Protein AF-A0A957EMB0-F1 (afdb_monomer_lite)

Sequence (71 aa):
PLLVQTMENWQNNGRTVYWIGDTDWLTAQNLAFQPVVDTTLTADNLEGVYDHKPQAILTAQWHLPIVKIGE

Foldseek 3Di:
DVVVVVVVVCVVVVHWDKDKDDCVVVVVVVWDKAWDDWDKDKDWDFPPDDPDDGPDIDIDIDIITMIITDD

Secondary structure (DSSP, 8-state):
-HHHHHHHHHHHTT--EEEES-SHHHHHTT--EEEEEEEEEEEEEE---SSS----EEEEEEEEEEEEE--

Radius of gyration: 18.5 Å; chains: 1; bounding box: 44×23×45 Å

Structure (mmCIF, N/CA/C/O backbone):
data_AF-A0A957EMB0-F1
#
_entry.id   AF-A0A957EMB0-F1
#
loop_
_atom_site.group_PDB
_atom_site.id
_atom_site.type_symbol
_atom_site.label_atom_id
_atom_site.label_alt_id
_atom_site.label_comp_id
_atom_site.label_asym_id
_atom_site.label_entity_id
_atom_site.label_seq_id
_atom_site.pdbx_PDB_ins_code
_atom_site.Cartn_x
_atom_site.Cartn_y
_atom_site.Cartn_z
_atom_site.occupancy
_atom_site.B_iso_or_equiv
_atom_site.auth_seq_id
_atom_site.auth_comp_id
_atom_site.auth_asym_id
_atom_site.auth_atom_id
_atom_site.pdbx_PDB_model_num
ATOM 1 N N . PRO A 1 1 ? -0.719 13.166 14.219 1.00 88.31 1 PRO A N 1
ATOM 2 C CA . PRO A 1 1 ? -0.522 14.033 13.023 1.00 88.31 1 PRO A CA 1
ATOM 3 C C . PRO A 1 1 ? -1.862 14.468 12.418 1.00 88.31 1 PRO A C 1
ATOM 5 O O . PRO A 1 1 ? -2.844 13.763 12.634 1.00 88.31 1 PRO A O 1
ATOM 8 N N . LEU A 1 2 ? -1.910 15.563 11.642 1.00 94.56 2 LEU A N 1
ATOM 9 C CA . LEU A 1 2 ? -3.150 16.028 10.987 1.00 94.56 2 LEU A CA 1
ATOM 10 C C . LEU A 1 2 ? -3.802 14.932 10.126 1.00 94.56 2 LEU A C 1
ATOM 12 O O . LEU A 1 2 ? -5.019 14.770 10.128 1.00 94.56 2 LEU A O 1
ATOM 16 N N . LEU A 1 3 ? -2.978 14.145 9.433 1.00 93.56 3 LEU A N 1
ATOM 17 C CA . LEU A 1 3 ? -3.445 13.038 8.607 1.00 93.56 3 LEU A CA 1
ATOM 18 C C . LEU A 1 3 ? -4.139 11.941 9.438 1.00 93.56 3 LEU A C 1
ATOM 20 O O . LEU A 1 3 ? -5.219 11.507 9.062 1.00 93.56 3 LEU A O 1
ATOM 24 N N . VAL A 1 4 ? -3.582 11.565 10.596 1.00 94.00 4 VAL A N 1
ATOM 25 C CA . VAL A 1 4 ? -4.199 10.584 11.514 1.00 94.00 4 VAL A CA 1
ATOM 26 C C . VAL A 1 4 ? -5.570 11.069 11.994 1.00 94.00 4 VAL A C 1
ATOM 28 O O . VAL A 1 4 ? -6.556 10.364 11.827 1.00 94.00 4 VAL A O 1
ATOM 31 N N . GLN A 1 5 ? -5.658 12.319 12.463 1.00 94.9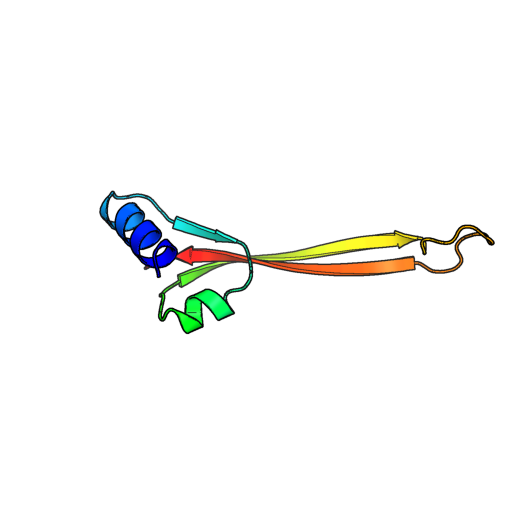4 5 GLN A N 1
ATOM 32 C CA . GLN A 1 5 ? -6.927 12.921 12.901 1.00 94.94 5 GLN A CA 1
ATOM 33 C C . GLN A 1 5 ? -7.968 12.971 11.775 1.00 94.94 5 GLN A C 1
ATOM 35 O O . GLN A 1 5 ? -9.166 12.826 12.001 1.00 94.94 5 GLN A O 1
ATOM 40 N N . THR A 1 6 ? -7.516 13.185 10.539 1.00 95.38 6 THR A N 1
ATOM 41 C CA . THR A 1 6 ? -8.394 13.192 9.366 1.00 95.38 6 THR A CA 1
ATOM 42 C C . THR A 1 6 ? -8.951 11.794 9.089 1.00 95.38 6 THR A C 1
ATOM 44 O O . THR A 1 6 ? -10.150 11.664 8.848 1.00 95.38 6 THR A O 1
ATOM 47 N N . MET A 1 7 ? -8.115 10.753 9.177 1.00 93.94 7 MET A N 1
ATOM 48 C CA . MET A 1 7 ? -8.565 9.364 9.033 1.00 93.94 7 MET A CA 1
ATOM 49 C C . MET A 1 7 ? -9.567 8.979 10.123 1.00 93.94 7 MET A C 1
ATOM 51 O O . MET A 1 7 ? -10.632 8.459 9.799 1.00 93.94 7 MET A O 1
ATOM 55 N N . GLU A 1 8 ? -9.273 9.303 11.384 1.00 93.31 8 GLU A N 1
ATOM 56 C CA . GLU A 1 8 ? -10.173 9.061 12.519 1.00 93.31 8 GLU A CA 1
ATOM 57 C C . GLU A 1 8 ? -11.519 9.766 12.316 1.00 93.31 8 GLU A C 1
ATOM 59 O O . GLU A 1 8 ? -12.578 9.162 12.473 1.00 93.31 8 GLU A O 1
ATOM 64 N N . ASN A 1 9 ? -11.504 11.030 11.883 1.00 95.38 9 ASN A N 1
ATOM 65 C CA . ASN A 1 9 ? -12.727 11.764 11.569 1.00 95.38 9 ASN A CA 1
ATOM 66 C C . ASN A 1 9 ? -13.528 11.100 10.444 1.00 95.38 9 ASN A C 1
ATOM 68 O O . ASN A 1 9 ? -14.755 11.059 10.512 1.00 95.38 9 ASN A O 1
ATOM 72 N N . TRP A 1 10 ? -12.884 10.578 9.400 1.00 94.50 10 TRP A N 1
ATOM 73 C CA . TRP A 1 10 ? -13.591 9.853 8.343 1.00 94.50 10 TRP A CA 1
ATOM 74 C C . TRP A 1 10 ? -14.214 8.554 8.853 1.00 94.50 10 TRP A C 1
ATOM 76 O O . TRP A 1 10 ? -15.387 8.308 8.562 1.00 94.50 10 TRP A O 1
ATOM 86 N N . GLN A 1 11 ? -13.484 7.781 9.658 1.00 93.75 11 GLN A N 1
ATOM 87 C CA . GLN A 1 11 ? -13.998 6.561 10.284 1.00 93.75 11 GLN A CA 1
ATOM 88 C C . GLN A 1 11 ? -15.189 6.859 11.204 1.00 93.75 11 GLN A C 1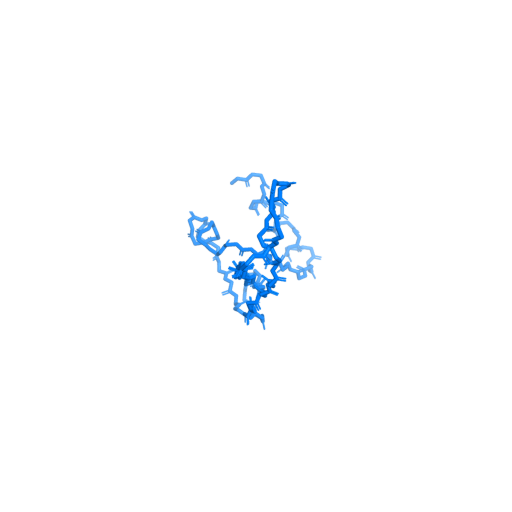
ATOM 90 O O . GLN A 1 11 ? -16.232 6.219 11.083 1.00 93.75 11 GLN A O 1
ATOM 95 N N . ASN A 1 12 ? -15.090 7.899 12.037 1.00 92.88 12 ASN A N 1
ATOM 96 C CA . ASN A 1 12 ? -16.167 8.346 12.927 1.00 92.88 12 ASN A CA 1
ATOM 97 C C . ASN A 1 12 ? -17.419 8.815 12.166 1.00 92.88 12 ASN A C 1
ATOM 99 O O . ASN A 1 12 ? -18.527 8.738 12.688 1.00 92.88 12 ASN A O 1
ATOM 103 N N . ASN A 1 13 ? -17.259 9.259 10.917 1.00 95.69 13 ASN A N 1
ATOM 104 C CA . ASN A 1 13 ? -18.360 9.604 10.015 1.00 95.69 13 ASN A CA 1
ATOM 105 C C . ASN A 1 13 ? -18.860 8.409 9.177 1.00 95.69 13 ASN A C 1
ATOM 107 O O . ASN A 1 13 ? -19.555 8.604 8.178 1.00 95.69 13 ASN A O 1
ATOM 111 N N . GLY A 1 14 ? -18.491 7.177 9.542 1.00 93.12 14 GLY A N 1
ATOM 112 C CA . GLY A 1 14 ? -18.950 5.950 8.889 1.00 93.12 14 GLY A CA 1
ATOM 113 C C . GLY A 1 14 ? -18.305 5.671 7.530 1.00 93.12 14 GLY A C 1
ATOM 114 O O . GLY A 1 14 ? -18.834 4.876 6.756 1.00 93.12 14 GLY A O 1
ATOM 115 N N . ARG A 1 15 ? -17.184 6.325 7.200 1.00 95.00 15 ARG A N 1
ATOM 116 C CA . ARG A 1 15 ? -16.462 6.083 5.944 1.00 95.00 15 ARG A CA 1
ATOM 117 C C . ARG A 1 15 ? -15.389 5.023 6.142 1.00 95.00 15 ARG A C 1
ATOM 119 O O . ARG A 1 15 ? -14.584 5.106 7.065 1.00 95.00 15 ARG A O 1
ATOM 126 N N . THR A 1 16 ? -15.324 4.068 5.220 1.00 94.44 16 THR A N 1
ATOM 127 C CA . THR A 1 16 ? -14.196 3.137 5.136 1.00 94.44 16 THR A CA 1
ATOM 128 C C . THR A 1 16 ? -12.973 3.862 4.584 1.00 94.44 16 THR A C 1
ATOM 130 O O . THR A 1 16 ? -13.053 4.524 3.549 1.00 94.44 16 THR A O 1
ATOM 133 N N . VAL A 1 17 ? -11.842 3.729 5.273 1.00 94.81 17 VAL A N 1
ATOM 134 C CA . VAL A 1 17 ? -10.572 4.337 4.874 1.00 94.81 17 VAL A CA 1
ATOM 135 C C . VAL A 1 17 ? -9.645 3.235 4.378 1.00 94.81 17 VAL A C 1
ATOM 137 O O . VAL A 1 17 ? -9.398 2.262 5.088 1.00 94.81 17 VAL A O 1
ATOM 140 N N . TYR A 1 18 ? -9.139 3.402 3.160 1.00 93.69 18 TYR A N 1
ATOM 141 C CA . TYR A 1 18 ? -8.119 2.537 2.580 1.00 93.69 18 TYR A CA 1
ATOM 142 C C . TYR A 1 18 ? -6.813 3.310 2.452 1.00 93.69 18 TYR A C 1
ATOM 144 O O . TYR A 1 18 ? -6.811 4.492 2.104 1.00 93.69 18 TYR A O 1
ATOM 152 N N . TRP A 1 19 ? -5.711 2.627 2.719 1.00 92.75 19 TRP A N 1
ATOM 153 C CA . TRP A 1 19 ? -4.359 3.127 2.553 1.00 92.75 19 TRP A CA 1
ATOM 154 C C . TRP A 1 19 ? -3.670 2.351 1.441 1.00 92.75 19 TRP A C 1
ATOM 156 O O . TRP A 1 19 ? -3.766 1.127 1.397 1.00 92.75 19 TRP A O 1
ATOM 166 N N . ILE A 1 20 ? -3.002 3.077 0.547 1.00 91.12 20 ILE A N 1
ATOM 167 C CA . ILE A 1 20 ? -2.246 2.518 -0.574 1.00 91.12 20 ILE A CA 1
ATOM 168 C C . ILE A 1 20 ? -0.807 2.995 -0.422 1.00 91.12 20 ILE A C 1
ATOM 170 O O . ILE A 1 20 ? -0.550 4.198 -0.481 1.00 91.12 20 ILE A O 1
ATOM 174 N N . GLY A 1 21 ? 0.116 2.054 -0.252 1.00 86.44 21 GLY A N 1
ATOM 175 C CA . GLY A 1 21 ? 1.533 2.338 -0.047 1.00 86.44 21 GLY A CA 1
ATOM 176 C C . GLY A 1 21 ? 2.035 1.848 1.304 1.00 86.44 21 GLY A C 1
ATOM 177 O O . GLY A 1 21 ? 1.332 1.146 2.022 1.00 86.44 21 GLY A O 1
ATOM 178 N N . ASP A 1 22 ? 3.268 2.220 1.635 1.00 87.50 22 ASP A N 1
ATOM 179 C CA . ASP A 1 22 ? 4.029 1.644 2.745 1.00 87.50 22 ASP A CA 1
ATOM 180 C C . ASP A 1 22 ? 3.261 1.620 4.084 1.00 87.50 22 ASP A C 1
ATOM 182 O O . ASP A 1 22 ? 2.730 2.637 4.547 1.00 87.50 22 ASP A O 1
ATOM 186 N N . THR A 1 23 ? 3.194 0.437 4.695 1.00 91.44 23 THR A N 1
ATOM 187 C CA . THR A 1 23 ? 2.520 0.180 5.971 1.00 91.44 23 THR A CA 1
ATOM 188 C C . THR A 1 23 ? 3.387 0.512 7.185 1.00 91.44 23 THR A C 1
ATOM 190 O O . THR A 1 23 ? 2.864 0.606 8.298 1.00 91.44 23 THR A O 1
ATOM 193 N N . ASP A 1 24 ? 4.689 0.748 7.009 1.00 92.94 24 ASP A N 1
ATOM 194 C CA . ASP A 1 24 ? 5.592 1.112 8.107 1.00 92.94 24 ASP A CA 1
ATOM 195 C C . ASP A 1 24 ? 5.190 2.445 8.738 1.00 92.94 24 ASP A C 1
ATOM 197 O O . ASP A 1 24 ? 5.214 2.602 9.961 1.00 92.94 24 ASP A O 1
ATOM 201 N N . TRP A 1 25 ? 4.716 3.391 7.920 1.00 92.56 25 TRP A N 1
ATOM 202 C CA . TRP A 1 25 ? 4.185 4.654 8.423 1.00 92.56 25 TRP A CA 1
ATOM 203 C C . TRP A 1 25 ? 2.949 4.441 9.307 1.00 92.56 25 TRP A C 1
ATOM 205 O O . TRP A 1 25 ? 2.852 5.056 10.367 1.00 92.56 25 TRP A O 1
ATOM 215 N N . LEU A 1 26 ? 2.031 3.546 8.917 1.00 93.75 26 LEU A N 1
ATOM 216 C CA . LEU A 1 26 ? 0.838 3.222 9.711 1.00 93.75 26 LEU A CA 1
ATOM 217 C C . LEU A 1 26 ? 1.219 2.596 11.055 1.00 93.75 26 LEU A C 1
ATOM 219 O O . LEU A 1 26 ? 0.707 3.011 12.096 1.00 93.75 26 LEU A O 1
ATOM 223 N N . THR A 1 27 ? 2.171 1.662 11.029 1.00 94.31 27 THR A N 1
ATOM 224 C CA . THR A 1 27 ? 2.730 1.026 12.229 1.00 94.31 27 THR A CA 1
ATOM 225 C C . THR A 1 27 ? 3.367 2.065 13.152 1.00 94.31 27 THR A C 1
ATOM 227 O O . THR A 1 27 ? 3.090 2.082 14.349 1.00 94.31 27 THR A O 1
ATOM 230 N N . ALA A 1 28 ? 4.142 3.005 12.604 1.00 95.31 28 ALA A N 1
ATOM 231 C CA . ALA A 1 28 ? 4.749 4.097 13.366 1.00 95.31 28 ALA A CA 1
ATOM 232 C C . ALA A 1 28 ? 3.718 5.060 13.986 1.00 95.31 28 ALA A C 1
ATOM 234 O O . ALA A 1 28 ? 4.025 5.737 14.966 1.00 95.31 28 ALA A O 1
ATOM 235 N N . GLN A 1 29 ? 2.504 5.136 13.430 1.00 93.69 29 GLN A N 1
ATOM 236 C CA . GLN A 1 29 ? 1.388 5.900 13.997 1.00 93.69 29 GLN A CA 1
ATOM 237 C C . GLN A 1 29 ? 0.495 5.081 14.942 1.00 93.69 29 GLN A C 1
ATOM 239 O O . GLN A 1 29 ? -0.504 5.616 15.420 1.00 93.69 29 GLN A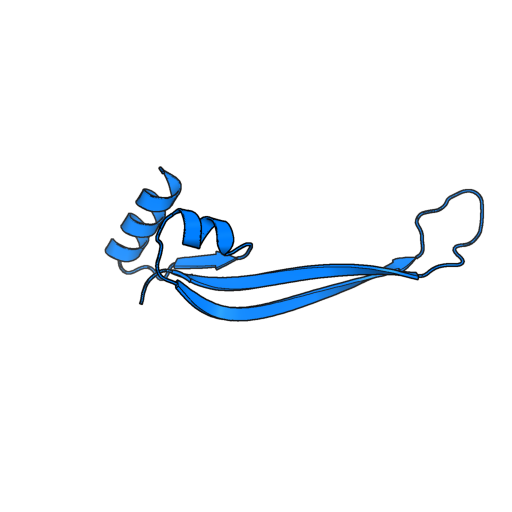 O 1
ATOM 244 N N . ASN A 1 30 ? 0.838 3.821 15.239 1.00 93.69 30 ASN A N 1
ATOM 245 C CA . ASN A 1 30 ? 0.020 2.915 16.053 1.00 93.69 30 ASN A CA 1
ATOM 246 C C . ASN A 1 30 ? -1.403 2.705 15.490 1.00 93.69 30 ASN A C 1
ATOM 248 O O . ASN A 1 30 ? -2.358 2.488 16.238 1.00 93.69 30 ASN A O 1
ATOM 252 N N . LEU A 1 31 ? -1.559 2.774 14.165 1.00 93.12 31 LEU A N 1
ATOM 253 C CA . LEU A 1 31 ? -2.840 2.541 13.507 1.00 93.12 31 LEU A CA 1
ATOM 254 C C . LEU A 1 31 ? -3.061 1.046 13.276 1.00 93.12 31 LEU A C 1
ATOM 256 O O . LEU A 1 31 ? -2.207 0.367 12.710 1.00 93.12 31 LEU A O 1
ATOM 260 N N . ALA A 1 32 ? -4.236 0.550 13.664 1.00 93.06 32 ALA A N 1
ATOM 261 C CA . ALA A 1 32 ? -4.685 -0.783 13.284 1.00 93.06 32 ALA A CA 1
ATOM 262 C C . ALA A 1 32 ? -5.113 -0.791 11.810 1.00 93.06 32 ALA A C 1
ATOM 264 O O . ALA A 1 32 ? -5.774 0.142 11.342 1.00 93.06 32 ALA A O 1
ATOM 265 N N . PHE A 1 33 ? -4.755 -1.845 11.082 1.00 94.06 33 PHE A N 1
ATOM 266 C CA . PHE A 1 33 ? -5.167 -2.037 9.697 1.00 94.06 33 PHE A CA 1
ATOM 267 C C . PHE A 1 33 ? -5.236 -3.520 9.337 1.00 94.06 33 PHE A C 1
ATOM 269 O O . PHE A 1 33 ? -4.574 -4.355 9.952 1.00 94.06 33 PHE A O 1
ATOM 276 N N . GLN A 1 34 ? -6.020 -3.837 8.309 1.00 93.12 34 GLN A N 1
ATOM 277 C CA . GLN A 1 34 ? -6.104 -5.175 7.733 1.00 93.12 34 GLN A CA 1
ATOM 278 C C . GLN A 1 34 ? -5.655 -5.174 6.271 1.00 93.12 34 GLN A C 1
ATOM 280 O O . GLN A 1 34 ? -6.070 -4.291 5.514 1.00 93.12 34 GLN A O 1
ATOM 285 N N . PRO A 1 35 ? -4.839 -6.152 5.843 1.00 90.81 35 PRO A N 1
ATOM 286 C CA . PRO A 1 35 ? -4.475 -6.295 4.442 1.00 90.81 35 PRO A CA 1
ATOM 287 C C . PRO A 1 35 ? -5.710 -6.622 3.602 1.00 90.81 35 PRO A C 1
ATOM 289 O O . PRO A 1 35 ? -6.509 -7.487 3.955 1.00 90.81 35 PRO A O 1
ATOM 292 N N . VAL A 1 36 ? -5.869 -5.909 2.487 1.00 88.31 36 VAL A N 1
ATOM 293 C CA . VAL A 1 36 ? -6.982 -6.092 1.542 1.00 88.31 36 VAL A CA 1
ATOM 294 C C . VAL A 1 36 ? -6.450 -6.661 0.238 1.00 88.31 36 VAL A C 1
ATOM 296 O O . VAL A 1 36 ? -6.947 -7.671 -0.250 1.00 88.31 36 VAL A O 1
ATOM 299 N N . VAL A 1 37 ? -5.424 -6.019 -0.314 1.00 86.38 37 VAL A N 1
ATOM 300 C CA . VAL A 1 37 ? -4.692 -6.497 -1.484 1.00 86.38 37 VAL A CA 1
ATOM 301 C C . VAL A 1 37 ? -3.217 -6.314 -1.201 1.00 86.38 37 VAL A C 1
ATOM 303 O O . VAL A 1 37 ? -2.797 -5.243 -0.777 1.00 86.38 37 VAL A O 1
ATOM 306 N N . ASP A 1 38 ? -2.442 -7.348 -1.480 1.00 83.19 38 ASP A N 1
ATOM 307 C CA . ASP A 1 38 ? -0.998 -7.244 -1.557 1.00 83.19 38 ASP A CA 1
ATOM 308 C C . ASP A 1 38 ? -0.583 -7.572 -2.991 1.00 83.19 38 ASP A C 1
ATOM 310 O O . ASP A 1 38 ? -0.817 -8.686 -3.469 1.00 83.19 38 ASP A O 1
ATOM 314 N N . THR A 1 39 ? -0.089 -6.570 -3.723 1.00 82.56 39 THR A N 1
ATOM 315 C CA . THR A 1 39 ? 0.268 -6.735 -5.132 1.00 82.56 39 THR A CA 1
ATOM 316 C C . THR A 1 39 ? 1.629 -6.143 -5.439 1.00 82.56 39 THR A C 1
ATOM 318 O O . THR A 1 39 ? 2.016 -5.089 -4.930 1.00 82.56 39 THR A O 1
ATOM 321 N N . THR A 1 40 ? 2.331 -6.808 -6.347 1.00 87.00 40 THR A N 1
ATOM 322 C CA . THR A 1 40 ? 3.593 -6.330 -6.898 1.00 87.00 40 THR A CA 1
ATOM 323 C C . THR A 1 40 ? 3.351 -5.917 -8.337 1.00 87.00 40 THR A C 1
ATOM 325 O O . THR A 1 40 ? 2.998 -6.741 -9.182 1.00 87.00 40 THR A O 1
ATOM 328 N N . LEU A 1 41 ? 3.560 -4.636 -8.632 1.00 86.00 41 LEU A N 1
ATOM 329 C CA . LEU A 1 41 ? 3.648 -4.170 -10.006 1.00 86.00 41 LEU A CA 1
ATOM 330 C C . LEU A 1 41 ? 5.054 -4.416 -10.522 1.00 86.00 41 LEU A C 1
ATOM 332 O O . LEU A 1 41 ? 6.037 -4.116 -9.847 1.00 86.00 41 LEU A O 1
ATOM 336 N N . THR A 1 42 ? 5.133 -4.931 -11.740 1.00 91.88 42 THR A N 1
ATOM 337 C CA . THR A 1 42 ? 6.394 -5.126 -12.444 1.00 91.88 42 THR A CA 1
ATOM 338 C C . THR A 1 42 ? 6.337 -4.377 -13.765 1.00 91.88 42 THR A C 1
ATOM 340 O O . THR A 1 42 ? 5.292 -4.332 -14.417 1.00 91.88 42 THR A O 1
ATOM 343 N N . ALA A 1 43 ? 7.440 -3.741 -14.134 1.00 92.19 43 ALA A N 1
ATOM 344 C CA . ALA A 1 43 ? 7.607 -3.147 -15.448 1.00 92.19 43 ALA A CA 1
ATOM 345 C C . ALA A 1 43 ? 8.977 -3.517 -15.990 1.00 92.19 43 ALA A C 1
ATOM 347 O O . ALA A 1 43 ? 9.996 -3.248 -15.354 1.00 92.19 43 ALA A O 1
ATOM 348 N N . ASP A 1 44 ? 8.978 -4.079 -17.189 1.00 95.00 44 ASP A N 1
ATOM 349 C CA . ASP A 1 44 ? 10.189 -4.342 -17.943 1.00 95.00 44 ASP A CA 1
ATOM 350 C C . ASP A 1 44 ? 10.397 -3.210 -18.942 1.00 95.00 44 ASP A C 1
ATOM 352 O O . ASP A 1 44 ? 9.544 -2.932 -19.787 1.00 95.00 44 ASP A O 1
ATOM 356 N N . ASN A 1 45 ? 11.538 -2.541 -18.831 1.00 91.62 45 ASN A N 1
ATOM 357 C CA . ASN A 1 45 ? 11.932 -1.459 -19.718 1.00 91.62 45 ASN A CA 1
ATOM 358 C C . ASN A 1 45 ? 13.226 -1.831 -20.430 1.00 91.62 45 ASN A C 1
ATOM 360 O O . ASN A 1 45 ? 14.101 -2.473 -19.855 1.00 91.62 45 ASN A O 1
ATOM 364 N N . LEU A 1 46 ? 13.382 -1.393 -21.673 1.00 92.81 46 LEU A N 1
ATOM 365 C CA . LEU A 1 46 ? 14.704 -1.389 -22.289 1.00 92.81 46 LEU A CA 1
ATOM 366 C C . LEU A 1 46 ? 15.588 -0.376 -21.557 1.00 92.81 46 LEU A C 1
ATOM 368 O O . LEU A 1 46 ? 15.095 0.653 -21.088 1.00 92.81 46 LEU A O 1
ATOM 372 N N . GLU A 1 47 ? 16.887 -0.653 -21.466 1.00 89.81 47 GLU A N 1
ATOM 373 C CA . GLU A 1 47 ? 17.828 0.322 -20.918 1.00 89.81 47 GLU A CA 1
ATOM 374 C C . GLU A 1 47 ? 17.735 1.668 -21.657 1.00 89.81 47 GLU A C 1
ATOM 376 O O . GLU A 1 47 ? 17.700 1.739 -22.889 1.00 89.81 47 GLU A O 1
ATOM 381 N N . GLY A 1 48 ? 17.639 2.749 -20.882 1.00 86.88 48 GLY A N 1
ATOM 382 C CA . GLY A 1 48 ? 17.486 4.100 -21.407 1.00 86.88 48 GLY A CA 1
ATOM 383 C C . GLY A 1 48 ? 18.822 4.651 -21.885 1.00 86.88 48 GLY A C 1
ATOM 384 O O . GLY A 1 48 ? 19.479 5.376 -21.142 1.00 86.88 48 GLY A O 1
ATOM 385 N N . VAL A 1 49 ? 19.224 4.300 -23.107 1.00 83.81 49 VAL A N 1
ATOM 386 C CA . VAL A 1 49 ? 20.526 4.675 -23.670 1.00 83.81 49 VAL A CA 1
ATOM 387 C C . VAL A 1 49 ? 20.375 5.293 -25.065 1.00 83.81 49 VAL A C 1
ATOM 389 O O . VAL A 1 49 ? 19.523 4.878 -25.848 1.00 83.81 49 VAL A O 1
ATOM 392 N N . TYR A 1 50 ? 21.187 6.316 -25.360 1.00 81.75 50 TYR A N 1
ATOM 393 C CA . TYR A 1 50 ? 21.113 7.100 -26.603 1.00 81.75 50 TYR A CA 1
ATOM 394 C C . TYR A 1 50 ? 22.254 6.839 -27.598 1.00 81.75 50 TYR A C 1
ATOM 396 O O . TYR A 1 50 ? 22.109 7.170 -28.773 1.00 81.75 50 TYR A O 1
ATOM 404 N N . ASP A 1 51 ? 23.387 6.289 -27.163 1.00 92.88 51 ASP A N 1
ATOM 405 C CA . ASP A 1 51 ? 24.599 6.119 -27.979 1.00 92.88 51 ASP A CA 1
ATOM 406 C C . ASP A 1 51 ? 24.748 4.713 -28.586 1.00 92.88 51 ASP A C 1
ATOM 408 O O . ASP A 1 51 ? 25.511 4.525 -29.536 1.00 92.88 51 ASP A O 1
ATOM 412 N N . HIS A 1 52 ? 23.972 3.736 -28.116 1.00 88.25 52 HIS A N 1
ATOM 413 C CA . HIS A 1 52 ? 23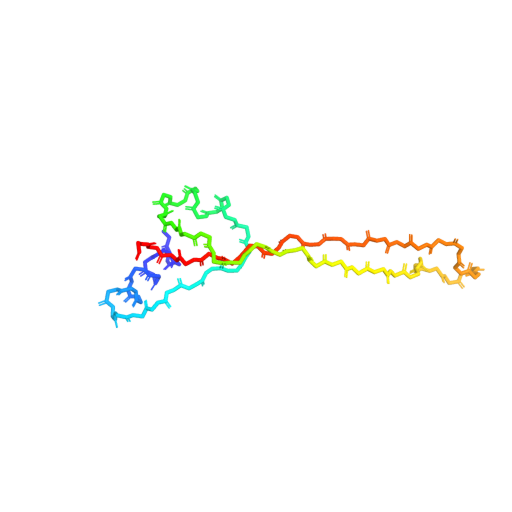.897 2.403 -28.701 1.00 88.25 52 HIS A CA 1
ATOM 414 C C . HIS A 1 52 ? 22.480 1.824 -28.662 1.00 88.25 52 HIS A C 1
ATOM 416 O O . HIS A 1 52 ? 21.576 2.334 -28.003 1.00 88.25 52 HIS A O 1
ATOM 422 N N . LYS A 1 53 ? 22.275 0.725 -29.400 1.00 90.62 53 LYS A N 1
ATOM 423 C CA . LYS A 1 53 ? 21.028 -0.045 -29.306 1.00 90.62 53 LYS A CA 1
ATOM 424 C C . LYS A 1 53 ? 20.915 -0.658 -27.904 1.00 90.62 53 LYS A C 1
ATOM 426 O O . LYS A 1 53 ? 21.927 -1.189 -27.443 1.00 90.62 53 LYS A O 1
ATOM 431 N N . PRO A 1 54 ? 19.728 -0.657 -27.274 1.00 89.00 54 PRO A N 1
ATOM 432 C CA . PRO A 1 54 ? 19.529 -1.317 -25.989 1.00 89.00 54 PRO A CA 1
ATOM 433 C C . PRO A 1 54 ? 19.893 -2.804 -26.061 1.00 89.00 54 PRO A C 1
ATOM 435 O O . PRO A 1 54 ? 19.442 -3.514 -26.963 1.00 89.00 54 PRO A O 1
ATOM 438 N N . GLN A 1 55 ? 20.714 -3.267 -25.123 1.00 94.19 55 GLN A N 1
ATOM 439 C CA . GLN A 1 55 ? 21.162 -4.653 -24.976 1.00 94.19 55 GLN A CA 1
ATOM 440 C C . GLN A 1 55 ? 20.646 -5.311 -23.689 1.00 94.19 55 GLN A C 1
ATOM 442 O O . GLN A 1 55 ? 20.740 -6.531 -23.559 1.00 94.19 55 GLN A O 1
ATOM 447 N N . ALA A 1 56 ? 20.073 -4.534 -22.766 1.00 91.94 56 ALA A N 1
ATOM 448 C CA . AL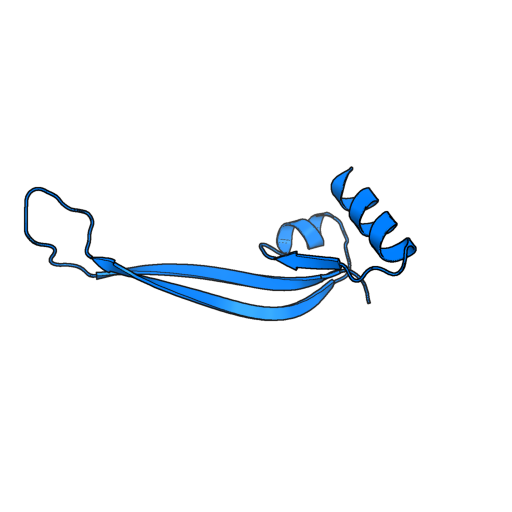A A 1 56 ? 19.531 -5.022 -21.502 1.00 91.94 56 ALA A CA 1
ATOM 449 C C . ALA A 1 56 ? 18.037 -4.704 -21.326 1.00 91.94 56 ALA A C 1
ATOM 451 O O . ALA A 1 56 ? 17.535 -3.672 -21.784 1.00 91.94 56 ALA A O 1
ATOM 452 N N . ILE A 1 57 ? 17.349 -5.600 -20.609 1.00 93.50 57 ILE A N 1
ATOM 453 C CA . ILE A 1 57 ? 16.019 -5.369 -20.036 1.00 93.50 57 ILE A CA 1
ATOM 454 C C . ILE A 1 57 ? 16.212 -5.050 -18.553 1.00 93.50 57 ILE A C 1
ATOM 456 O O . ILE A 1 57 ? 16.846 -5.809 -17.821 1.00 93.50 57 ILE A O 1
ATOM 460 N N . LEU A 1 58 ? 15.670 -3.918 -18.126 1.00 93.19 58 LEU A N 1
ATOM 461 C CA . LEU A 1 58 ? 15.635 -3.460 -16.749 1.00 93.19 58 LEU A CA 1
ATOM 462 C C . LEU A 1 58 ? 14.251 -3.746 -16.171 1.00 93.19 58 LEU A C 1
ATOM 464 O O . LEU A 1 58 ? 13.259 -3.161 -16.610 1.00 93.19 58 LEU A O 1
ATOM 468 N N . THR A 1 59 ? 14.196 -4.609 -15.162 1.00 94.25 59 THR A N 1
ATOM 469 C CA . THR A 1 59 ? 12.963 -4.895 -14.426 1.00 94.25 59 THR A CA 1
ATOM 470 C C . THR A 1 59 ? 12.860 -3.971 -13.219 1.00 94.25 59 THR A C 1
ATOM 472 O O . THR A 1 59 ? 13.686 -4.017 -12.307 1.00 94.25 59 THR A O 1
ATOM 475 N N . ALA A 1 60 ? 11.824 -3.139 -13.204 1.00 91.88 60 ALA A N 1
ATOM 476 C CA . ALA A 1 60 ? 11.412 -2.371 -12.041 1.00 91.88 60 ALA A CA 1
ATOM 477 C C . ALA A 1 60 ? 10.269 -3.098 -11.324 1.00 91.88 60 ALA A C 1
ATOM 479 O O . ALA A 1 60 ? 9.372 -3.651 -11.965 1.00 91.88 60 ALA A O 1
ATOM 480 N N . GLN A 1 61 ? 10.304 -3.094 -9.992 1.00 91.56 61 GLN A N 1
ATOM 481 C CA . GLN A 1 61 ? 9.266 -3.688 -9.156 1.00 91.56 61 GLN A CA 1
ATOM 482 C C . GLN A 1 61 ? 8.811 -2.685 -8.101 1.00 91.56 61 GLN A C 1
ATOM 484 O O . GLN A 1 61 ? 9.635 -2.040 -7.453 1.00 91.56 61 GLN A O 1
ATOM 489 N N . TRP A 1 62 ? 7.499 -2.587 -7.912 1.00 88.31 62 TRP A N 1
ATOM 490 C CA . TRP A 1 62 ? 6.888 -1.789 -6.856 1.00 88.31 62 TRP A CA 1
ATOM 491 C C . TRP A 1 62 ? 5.930 -2.657 -6.063 1.00 88.31 62 TRP A C 1
ATOM 493 O O . TRP A 1 62 ? 5.005 -3.247 -6.620 1.00 88.31 62 TRP A O 1
ATOM 503 N N . HIS A 1 63 ? 6.148 -2.707 -4.757 1.00 87.31 63 HIS A N 1
ATOM 504 C CA . HIS A 1 63 ? 5.222 -3.323 -3.825 1.00 87.31 63 HIS A CA 1
ATOM 505 C C . HIS A 1 63 ? 4.145 -2.299 -3.454 1.00 87.31 63 HIS A C 1
ATOM 507 O O . HIS A 1 63 ? 4.460 -1.202 -2.989 1.00 87.31 63 HIS A O 1
ATOM 513 N N . LEU A 1 64 ? 2.882 -2.634 -3.711 1.00 86.38 64 LEU A N 1
ATOM 514 C CA . LEU A 1 64 ? 1.732 -1.770 -3.462 1.00 86.38 64 LEU A CA 1
ATOM 515 C C . LEU A 1 64 ? 0.746 -2.484 -2.536 1.00 86.38 64 LEU A C 1
ATOM 517 O O . LEU A 1 64 ? -0.218 -3.093 -3.012 1.00 86.38 64 LEU A O 1
ATOM 521 N N . PRO A 1 65 ? 0.956 -2.392 -1.215 1.00 90.62 65 PRO A N 1
ATOM 522 C CA . PRO A 1 65 ? -0.002 -2.919 -0.272 1.00 90.62 65 PRO A CA 1
ATOM 523 C C . PRO A 1 65 ? -1.192 -1.960 -0.198 1.00 90.62 65 PRO A C 1
ATOM 525 O O . PRO A 1 65 ? -1.047 -0.737 -0.086 1.00 90.62 65 PRO A O 1
ATOM 528 N N . ILE A 1 66 ? -2.385 -2.535 -0.280 1.00 92.31 66 ILE A N 1
ATOM 529 C CA . ILE A 1 66 ? -3.648 -1.868 -0.000 1.00 92.31 66 ILE A CA 1
ATOM 530 C C . ILE A 1 66 ? -4.179 -2.455 1.294 1.00 92.31 66 ILE A C 1
ATOM 532 O O . ILE A 1 66 ? -4.474 -3.651 1.381 1.00 92.31 66 ILE A O 1
ATOM 536 N N . VAL A 1 67 ? -4.340 -1.600 2.295 1.00 94.38 67 VAL A N 1
ATOM 537 C CA . VAL A 1 67 ? -4.860 -1.993 3.602 1.00 94.38 67 VAL A CA 1
ATOM 538 C C . VAL A 1 67 ? -6.093 -1.169 3.948 1.00 94.38 67 VAL A C 1
ATOM 540 O O . VAL A 1 67 ? -6.224 -0.011 3.553 1.00 94.38 67 VAL A O 1
ATOM 543 N N . LYS A 1 68 ? -7.025 -1.767 4.680 1.00 94.56 68 LYS A N 1
ATOM 544 C CA . LYS A 1 68 ? -8.155 -1.069 5.296 1.00 94.56 68 LYS A CA 1
ATOM 545 C C . LYS A 1 68 ? -7.706 -0.585 6.671 1.00 94.56 68 LYS A C 1
ATOM 547 O O . LYS A 1 68 ? -7.193 -1.385 7.443 1.00 94.56 68 LYS A O 1
ATOM 552 N N . ILE A 1 69 ? -7.906 0.692 6.982 1.00 94.12 69 ILE A N 1
ATOM 553 C CA . ILE A 1 69 ? -7.603 1.256 8.305 1.00 94.12 69 ILE A CA 1
ATOM 554 C C . ILE A 1 69 ? -8.766 0.975 9.267 1.00 94.12 69 ILE A C 1
ATOM 556 O O . ILE A 1 69 ? -9.932 1.179 8.912 1.00 94.12 69 ILE A O 1
ATOM 560 N N . GLY A 1 70 ? -8.440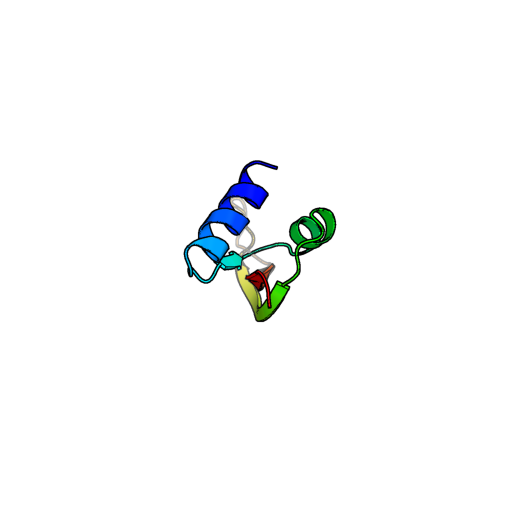 0.567 10.496 1.00 88.56 70 GLY A N 1
ATOM 561 C CA . GLY A 1 70 ? -9.381 0.116 11.527 1.00 88.56 70 GLY A CA 1
ATOM 562 C C . GLY A 1 70 ? -9.675 -1.388 11.480 1.00 88.56 70 GLY A C 1
ATOM 563 O O . GLY A 1 70 ? -9.086 -2.117 10.679 1.00 88.56 70 GLY A O 1
ATOM 564 N N . GLU A 1 71 ? -10.588 -1.838 12.347 1.00 65.81 71 GLU A N 1
ATOM 565 C CA . GLU A 1 71 ? -11.158 -3.200 12.321 1.00 65.81 71 GLU A CA 1
ATOM 566 C C . GLU A 1 71 ? -12.211 -3.360 11.205 1.00 65.81 71 GLU A C 1
ATOM 568 O O . GLU A 1 71 ? -13.049 -2.456 10.968 1.00 65.81 71 GLU A O 1
#

pLDDT: mean 91.18, std 4.54, range [65.81, 95.69]